Protein AF-A0A8J7KEA8-F1 (afdb_monomer_lite)

Foldseek 3Di:
DCVVVVVVVVVVVVVPPDPPPDQPEAEPDPPDDDDPPDSYHYDDPPDDDDFAEAADQWFLDPPPDDDDLVPQFFRKYFHDDWHDPPDDPVTTDDTAMWTRDDRGTDGPDDQLPDQWDDDDPPATEGNQCDDDAPEEDEHEDDHPQCNDRDNYYNYYGYD

InterPro domains:
  IPR059888 Phage tail-like, trimerisation region [PF26696] (31-112)

pLDDT: mean 78.02, std 15.8, range [48.94, 98.06]

Organism: NCBI:txid2779678

Sequence (159 aa):
MKKPLFLMSLLASFMFSNSLNAQVGISKQTTFTPAESSILDVESADKGVLIPRVKLTATNNFAPLTGNIETSNSLLVYNTEISPTEVLVANKVTPGFYYWETDKWVRVMNPNDQDLRLVGTNNHITKDAGVGGTGSSNIAIGKSNLNAITTGSDNIAIG

Structure (mmCIF, N/CA/C/O backbone):
data_AF-A0A8J7KEA8-F1
#
_entry.id   AF-A0A8J7KEA8-F1
#
loop_
_atom_site.group_PDB
_atom_site.id
_atom_site.type_symbol
_atom_site.label_atom_id
_atom_site.label_alt_id
_atom_site.label_comp_id
_atom_site.label_asym_id
_atom_site.label_entity_id
_atom_site.label_seq_id
_atom_site.pdbx_PDB_ins_code
_atom_site.Cartn_x
_atom_site.Cartn_y
_atom_site.Cartn_z
_atom_site.occupancy
_atom_site.B_iso_or_equiv
_atom_site.auth_seq_id
_atom_site.auth_comp_id
_atom_site.auth_asym_id
_atom_site.auth_atom_id
_atom_site.pdbx_PDB_model_num
ATOM 1 N N . MET A 1 1 ? -30.636 -11.292 64.364 1.00 56.72 1 MET A N 1
ATOM 2 C CA . MET A 1 1 ? -29.620 -12.130 63.680 1.00 56.72 1 MET A CA 1
ATOM 3 C C . MET A 1 1 ? -29.610 -11.994 62.141 1.00 56.72 1 MET A C 1
ATOM 5 O O . MET A 1 1 ? -28.987 -12.813 61.488 1.00 56.72 1 MET A O 1
ATOM 9 N N . LYS A 1 2 ? -30.227 -10.962 61.524 1.00 56.53 2 LYS A N 1
ATOM 10 C CA . LYS A 1 2 ? -30.346 -10.852 60.045 1.00 56.53 2 LYS A CA 1
ATOM 11 C C . LYS A 1 2 ? -29.239 -10.032 59.348 1.00 56.53 2 LYS A C 1
ATOM 13 O O . LYS A 1 2 ? -29.080 -10.127 58.138 1.00 56.53 2 LYS A O 1
ATOM 18 N N . LYS A 1 3 ? -28.452 -9.260 60.111 1.00 56.59 3 LYS A N 1
ATOM 19 C CA . LYS A 1 3 ? -27.336 -8.435 59.608 1.00 56.59 3 LYS A CA 1
ATOM 20 C C . LYS A 1 3 ? -26.226 -9.219 58.869 1.00 56.59 3 LYS A C 1
ATOM 22 O O . LYS A 1 3 ? -25.806 -8.724 57.829 1.00 56.59 3 LYS A O 1
ATOM 27 N N . PRO A 1 4 ? -25.778 -10.416 59.315 1.00 69.81 4 PRO A N 1
ATOM 28 C CA . PRO A 1 4 ? -24.740 -11.149 58.582 1.00 69.81 4 PRO A CA 1
ATOM 29 C C . PRO A 1 4 ? -25.253 -11.710 57.249 1.00 69.81 4 PRO A C 1
ATOM 31 O O . PRO A 1 4 ? -24.507 -11.750 56.280 1.00 69.81 4 PRO A O 1
ATOM 34 N N . LEU A 1 5 ? -26.542 -12.061 57.165 1.00 74.38 5 LEU A N 1
ATOM 35 C CA . LEU A 1 5 ? -27.148 -12.603 55.946 1.00 74.38 5 LEU A CA 1
ATOM 36 C C . LEU A 1 5 ? -27.258 -11.544 54.836 1.00 74.38 5 LEU A C 1
ATOM 38 O O . LEU A 1 5 ? -27.007 -11.834 53.671 1.00 74.38 5 LEU A O 1
ATOM 42 N N . PHE A 1 6 ? -27.568 -10.298 55.208 1.00 79.19 6 PHE A N 1
ATOM 43 C CA . PHE A 1 6 ? -27.598 -9.171 54.271 1.00 79.19 6 PHE A CA 1
ATOM 44 C C . PHE A 1 6 ? -26.201 -8.843 53.722 1.00 79.19 6 PHE A C 1
ATOM 46 O O . PHE A 1 6 ? -26.039 -8.628 52.524 1.00 79.19 6 PHE A O 1
ATOM 53 N N . LEU A 1 7 ? -25.178 -8.875 54.582 1.00 77.12 7 LEU A N 1
ATOM 54 C CA . LEU A 1 7 ? -23.791 -8.605 54.193 1.00 77.12 7 LEU A CA 1
ATOM 55 C C . LEU A 1 7 ? -23.236 -9.688 53.251 1.00 77.12 7 LEU A C 1
ATOM 57 O O . LEU A 1 7 ? -22.522 -9.387 52.300 1.00 77.12 7 LEU A O 1
ATOM 61 N N . MET A 1 8 ? -23.626 -10.942 53.483 1.00 78.00 8 MET A N 1
ATOM 62 C CA . MET A 1 8 ? -23.237 -12.088 52.663 1.00 78.00 8 MET A CA 1
ATOM 63 C C . MET A 1 8 ? -23.937 -12.081 51.291 1.00 78.00 8 MET A C 1
ATOM 65 O O . MET A 1 8 ? -23.306 -12.377 50.280 1.00 78.00 8 MET A O 1
ATOM 69 N N . SER A 1 9 ? -25.203 -11.646 51.230 1.00 78.44 9 SER A N 1
ATOM 70 C CA . SER A 1 9 ? -25.929 -11.409 49.971 1.00 78.44 9 SER A CA 1
ATOM 71 C C . SER A 1 9 ? -25.327 -10.266 49.146 1.00 78.44 9 SER A C 1
ATOM 73 O O . SER A 1 9 ? -25.299 -10.347 47.919 1.00 78.44 9 SER A O 1
ATOM 75 N N . LEU A 1 10 ? -24.847 -9.205 49.802 1.00 76.56 10 LEU A N 1
ATOM 76 C CA . LEU A 1 10 ? -24.208 -8.071 49.134 1.00 76.56 10 LEU A CA 1
ATOM 77 C C . LEU A 1 10 ? -22.845 -8.465 48.542 1.00 76.56 10 LEU A C 1
ATOM 79 O O . LEU A 1 10 ? -22.528 -8.094 47.415 1.00 76.56 10 LEU A O 1
ATOM 83 N N . LEU A 1 11 ? -22.074 -9.274 49.275 1.00 72.00 11 LEU A N 1
ATOM 84 C CA . LEU A 1 11 ? -20.776 -9.781 48.829 1.00 72.00 11 LEU A CA 1
ATOM 85 C C . LEU A 1 11 ? -20.910 -10.786 47.673 1.00 72.00 11 LEU A C 1
ATOM 87 O O . LEU A 1 11 ? -20.109 -10.756 46.743 1.00 72.00 11 LEU A O 1
ATOM 91 N N . ALA A 1 12 ? -21.957 -11.620 47.685 1.00 71.94 12 ALA A N 1
ATOM 92 C CA . ALA A 1 12 ? -22.272 -12.529 46.582 1.00 71.94 12 ALA A CA 1
ATOM 93 C C . ALA A 1 12 ? -22.624 -11.774 45.287 1.00 71.94 12 ALA A C 1
ATOM 95 O O . ALA A 1 12 ? -22.176 -12.172 44.219 1.00 71.94 12 ALA A O 1
ATOM 96 N N . SER A 1 13 ? -23.351 -10.653 45.376 1.00 67.69 13 SER A N 1
ATOM 97 C CA . SER A 1 13 ? -23.686 -9.804 44.219 1.00 67.69 13 SER A CA 1
ATOM 98 C C . SER A 1 13 ? -22.442 -9.195 43.547 1.00 67.69 13 SER A C 1
ATOM 100 O O . SER A 1 13 ? -22.374 -9.102 42.325 1.00 67.69 13 SER A O 1
ATOM 102 N N . PHE A 1 14 ? -21.409 -8.859 44.329 1.00 62.84 14 PHE A N 1
ATOM 103 C CA . PHE A 1 14 ? -20.154 -8.292 43.814 1.00 62.84 14 PHE A CA 1
ATOM 104 C C . PHE A 1 14 ? -19.290 -9.319 43.055 1.00 62.84 14 PHE A C 1
ATOM 106 O O . PHE A 1 14 ? -18.500 -8.949 42.188 1.00 62.84 14 PHE A O 1
ATOM 113 N N . MET A 1 15 ? -19.472 -10.615 43.333 1.00 65.38 15 MET A N 1
ATOM 114 C CA . MET A 1 15 ? -18.770 -11.713 42.651 1.00 65.38 15 MET A CA 1
ATOM 115 C C . MET A 1 15 ? -19.381 -12.067 41.283 1.00 65.38 15 MET A C 1
ATOM 117 O O . MET A 1 15 ? -18.760 -12.794 40.515 1.00 65.38 15 MET A O 1
ATOM 121 N N . PHE A 1 16 ? -20.555 -11.516 40.947 1.00 57.91 16 PHE A N 1
ATOM 122 C CA . PHE A 1 16 ? -21.173 -11.610 39.614 1.00 57.91 16 PHE A CA 1
ATOM 123 C C . PHE A 1 16 ? -20.837 -10.413 38.711 1.00 57.91 16 PHE A C 1
ATOM 125 O O . PHE A 1 16 ? -21.521 -10.169 37.715 1.00 57.91 16 PHE A O 1
ATOM 132 N N . SER A 1 17 ? -19.783 -9.659 39.035 1.00 57.41 17 SER A N 1
ATOM 133 C CA . SER A 1 17 ? -19.250 -8.602 38.170 1.00 57.41 17 SER A CA 1
ATOM 134 C C . SER A 1 17 ? -18.655 -9.230 36.907 1.00 57.41 17 SER A C 1
ATOM 136 O O . SER A 1 17 ? -17.477 -9.571 36.855 1.00 57.41 17 SER A O 1
ATOM 138 N N . ASN A 1 18 ? -19.514 -9.441 35.911 1.00 56.81 18 ASN A N 1
ATOM 139 C CA . ASN A 1 18 ? -19.183 -9.981 34.601 1.00 56.81 18 ASN A CA 1
ATOM 140 C C . ASN A 1 18 ? -17.951 -9.281 34.014 1.00 56.81 18 ASN A C 1
ATOM 142 O O . ASN A 1 18 ? -17.915 -8.054 33.905 1.00 56.81 18 ASN A O 1
ATOM 146 N N . SER A 1 19 ? -16.965 -10.066 33.583 1.00 57.75 19 SER A N 1
ATOM 147 C CA . SER A 1 19 ? -15.908 -9.602 32.689 1.00 57.75 19 SER A CA 1
ATOM 148 C C . SER A 1 19 ? -16.541 -9.265 31.338 1.00 57.75 19 SER A C 1
ATOM 150 O O . SER A 1 19 ? -16.677 -10.121 30.468 1.00 57.75 19 SER A O 1
ATOM 152 N N . LEU A 1 20 ? -16.993 -8.023 31.172 1.00 57.62 20 LEU A N 1
ATOM 153 C CA . LEU A 1 20 ? -17.415 -7.513 29.874 1.00 57.62 20 LEU A CA 1
ATOM 154 C C . LEU A 1 20 ? -16.154 -7.270 29.042 1.00 57.62 20 LEU A C 1
ATOM 156 O O . LEU A 1 20 ? -15.504 -6.234 29.166 1.00 57.62 20 LEU A O 1
ATOM 160 N N . ASN A 1 21 ? -15.790 -8.242 28.207 1.00 56.31 21 ASN A N 1
ATOM 161 C CA . ASN A 1 21 ? -14.822 -8.017 27.142 1.00 56.31 21 ASN A CA 1
ATOM 162 C C . ASN A 1 21 ? -15.474 -7.077 26.119 1.00 56.31 21 ASN A C 1
ATOM 164 O O . ASN A 1 21 ? -16.345 -7.486 25.353 1.00 56.31 21 ASN A O 1
ATOM 168 N N . ALA A 1 22 ? -15.095 -5.800 26.137 1.00 56.72 22 ALA A N 1
ATOM 169 C CA . ALA A 1 22 ? -15.491 -4.858 25.101 1.00 56.72 22 ALA A CA 1
ATOM 170 C C . ALA A 1 22 ? -14.621 -5.103 23.862 1.00 56.72 22 ALA A C 1
ATOM 172 O O . ALA A 1 22 ? -13.537 -4.541 23.729 1.00 56.72 22 ALA A O 1
ATOM 173 N N . GLN A 1 23 ? -15.086 -5.965 22.960 1.00 58.81 23 GLN A N 1
ATOM 174 C CA . GLN A 1 23 ? -14.598 -5.959 21.584 1.00 58.81 23 GLN A CA 1
ATOM 175 C C . GLN A 1 23 ? -14.972 -4.617 20.943 1.00 58.81 23 GLN A C 1
ATOM 177 O O . GLN A 1 23 ? -16.126 -4.186 21.022 1.00 58.81 23 GLN A O 1
ATOM 182 N N . VAL A 1 24 ? -13.995 -3.923 20.351 1.00 63.28 24 VAL A N 1
ATOM 183 C CA . VAL A 1 24 ? -14.224 -2.625 19.701 1.00 63.28 24 VAL A CA 1
ATOM 184 C C . VAL A 1 24 ? -14.746 -2.885 18.293 1.00 63.28 24 VAL A C 1
ATOM 186 O O . VAL A 1 24 ? -14.029 -2.803 17.299 1.00 63.28 24 VAL A O 1
ATOM 189 N N . GLY A 1 25 ? -16.025 -3.236 18.224 1.00 58.84 25 GLY A N 1
ATOM 190 C CA . GLY A 1 25 ? -16.780 -3.183 16.987 1.00 58.84 25 GLY A CA 1
ATOM 191 C C . GLY A 1 25 ? -17.213 -1.749 16.698 1.00 58.84 25 GLY A C 1
ATOM 192 O O . GLY A 1 25 ? -17.837 -1.117 17.551 1.00 58.84 25 GLY A O 1
ATOM 193 N N . ILE A 1 26 ? -16.908 -1.225 15.512 1.00 76.25 26 ILE A N 1
ATOM 194 C CA . ILE A 1 26 ? -17.384 0.097 15.083 1.00 76.25 26 ILE A CA 1
ATOM 195 C C . ILE A 1 26 ? -18.436 -0.113 13.996 1.00 76.25 26 ILE A C 1
ATOM 197 O O . ILE A 1 26 ? -18.115 -0.306 12.827 1.00 76.25 26 ILE A O 1
ATOM 201 N N . SER A 1 27 ? -19.708 -0.060 14.388 1.00 74.88 27 SER A N 1
ATOM 202 C CA . SER A 1 27 ? -20.843 -0.158 13.468 1.00 74.88 27 SER A CA 1
ATOM 203 C C . SER A 1 27 ? -21.970 0.779 13.892 1.00 74.88 27 SER A C 1
ATOM 205 O O . SER A 1 27 ? -22.116 1.131 15.064 1.00 74.88 27 SER A O 1
ATOM 207 N N . LYS A 1 28 ? -22.780 1.199 12.916 1.00 65.44 28 LYS A N 1
ATOM 208 C CA . LYS A 1 28 ? -24.025 1.950 13.147 1.00 65.44 28 LYS A CA 1
ATOM 209 C C . LYS A 1 28 ? -25.214 1.016 13.423 1.00 65.44 28 LYS A C 1
ATOM 211 O O . LYS A 1 28 ? -26.279 1.488 13.814 1.00 65.44 28 LYS A O 1
ATOM 216 N N . GLN A 1 29 ? -25.059 -0.286 13.186 1.00 69.75 29 GLN A N 1
ATOM 217 C CA . GLN A 1 29 ? -26.117 -1.269 13.388 1.00 69.75 29 GLN A CA 1
ATOM 218 C C . GLN A 1 29 ? -26.190 -1.707 14.851 1.00 69.75 29 GLN A C 1
ATOM 220 O O . GLN A 1 29 ? -25.176 -1.869 15.523 1.00 69.75 29 GLN A O 1
ATOM 225 N N . THR A 1 30 ? -27.406 -1.939 15.339 1.00 69.44 30 THR A N 1
ATOM 226 C CA . THR A 1 30 ? -27.651 -2.452 16.695 1.00 69.44 30 THR A CA 1
ATOM 227 C C . THR A 1 30 ? -27.443 -3.965 16.807 1.00 69.44 30 THR A C 1
ATOM 229 O O . THR A 1 30 ? -27.380 -4.485 17.916 1.00 69.44 30 THR A O 1
ATOM 232 N N . THR A 1 31 ? -27.316 -4.670 15.678 1.00 75.00 31 THR A N 1
ATOM 233 C CA . THR A 1 31 ? -27.081 -6.120 15.579 1.00 75.00 31 THR A CA 1
ATOM 234 C C . THR A 1 31 ? -25.750 -6.414 14.889 1.00 75.00 31 THR A C 1
ATOM 236 O O . THR A 1 31 ? -25.705 -7.133 13.896 1.00 75.00 31 THR A O 1
ATOM 239 N N . PHE A 1 32 ? -24.666 -5.824 15.393 1.00 79.50 32 PHE A N 1
ATOM 240 C CA . PHE A 1 32 ? -23.311 -6.097 14.918 1.00 79.50 32 PHE A CA 1
ATOM 241 C C . PHE A 1 32 ? -22.593 -7.041 15.886 1.00 79.50 32 PHE A C 1
ATOM 243 O O . PHE A 1 32 ? -22.511 -6.767 17.083 1.00 79.50 32 PHE A O 1
ATOM 250 N N . THR A 1 33 ? -22.086 -8.163 15.380 1.00 85.81 33 THR A N 1
ATOM 251 C CA . THR A 1 33 ? -21.243 -9.100 16.134 1.00 85.81 33 THR A CA 1
ATOM 252 C C . THR A 1 33 ? -19.885 -9.174 15.441 1.00 85.81 33 THR A C 1
ATOM 254 O O . THR A 1 33 ? -19.804 -9.803 14.388 1.00 85.81 33 THR A O 1
ATOM 257 N N . PRO A 1 34 ? -18.848 -8.516 15.993 1.00 84.56 34 PRO A N 1
ATOM 258 C CA . PRO A 1 34 ? -17.486 -8.609 15.482 1.00 84.56 34 PRO A CA 1
ATOM 259 C C . PRO A 1 34 ? -16.996 -10.052 15.354 1.00 84.56 34 PRO A C 1
ATOM 261 O O . PRO A 1 34 ? -17.364 -10.911 16.160 1.00 84.56 34 PRO A O 1
ATOM 264 N N . ALA A 1 35 ? -16.123 -10.313 14.383 1.00 85.69 35 ALA A N 1
ATOM 265 C CA . ALA A 1 35 ? -15.447 -11.601 14.274 1.00 85.69 35 ALA A CA 1
ATOM 266 C C . ALA A 1 35 ? -14.549 -11.872 15.500 1.00 85.69 35 ALA A C 1
ATOM 268 O O . ALA A 1 35 ? -13.747 -11.019 15.883 1.00 85.69 35 ALA A O 1
ATOM 269 N N . GLU A 1 36 ? -14.606 -13.086 16.064 1.00 86.38 36 GLU A N 1
ATOM 270 C CA . GLU A 1 36 ? -13.904 -13.452 17.315 1.00 86.38 36 GLU A CA 1
ATOM 271 C C . GLU A 1 36 ? -12.379 -13.266 17.261 1.00 86.38 36 GLU A C 1
ATOM 273 O O . GLU A 1 36 ? -11.735 -13.024 18.278 1.00 86.38 36 GLU A O 1
ATOM 278 N N . SER A 1 37 ? -11.785 -13.382 16.071 1.00 86.19 37 SER A N 1
ATOM 279 C CA . SER A 1 37 ? -10.339 -13.218 15.859 1.00 86.19 37 SER A CA 1
ATOM 280 C C . SER A 1 37 ? -9.929 -11.784 15.498 1.00 86.19 37 SER A C 1
ATOM 282 O O . SER A 1 37 ? -8.778 -11.556 15.127 1.00 86.19 37 SER A O 1
ATOM 284 N N . SER A 1 38 ? -10.849 -10.816 15.564 1.00 82.56 38 SER A N 1
ATOM 285 C CA . SER A 1 38 ? -10.590 -9.420 15.209 1.00 82.56 38 SER A CA 1
ATOM 286 C C . SER A 1 38 ? -10.613 -8.518 16.441 1.00 82.56 38 SER A C 1
ATOM 288 O O . SER A 1 38 ? -11.530 -8.562 17.256 1.00 82.56 38 SER A O 1
ATOM 290 N N . ILE A 1 39 ? -9.590 -7.673 16.579 1.00 84.56 39 ILE A N 1
ATOM 291 C CA . ILE A 1 39 ? -9.593 -6.617 17.601 1.00 84.56 39 ILE A CA 1
ATOM 292 C C . ILE A 1 39 ? -10.327 -5.354 17.128 1.00 84.56 39 ILE A C 1
ATOM 294 O O . ILE A 1 39 ? -10.798 -4.569 17.948 1.00 84.56 39 ILE A O 1
ATOM 298 N N . LEU A 1 40 ? -10.428 -5.172 15.807 1.00 86.31 40 LEU A N 1
ATOM 299 C CA . LEU A 1 40 ? -11.161 -4.101 15.144 1.00 86.31 40 LEU A CA 1
ATOM 300 C C . LEU A 1 40 ? -11.966 -4.706 13.990 1.00 86.31 40 LEU A C 1
ATOM 302 O O . LEU A 1 40 ? -11.380 -5.196 13.025 1.00 86.31 40 LEU A O 1
ATOM 306 N N . ASP A 1 41 ? -13.288 -4.619 14.093 1.00 88.69 41 ASP A N 1
ATOM 307 C CA . ASP A 1 41 ? -14.236 -4.981 13.039 1.00 88.69 41 ASP A CA 1
ATOM 308 C C . ASP A 1 41 ? -15.104 -3.754 12.735 1.00 88.69 41 ASP A C 1
ATOM 310 O O . ASP A 1 41 ? -15.676 -3.141 13.647 1.00 88.69 41 ASP A O 1
ATOM 314 N N . VAL A 1 42 ? -15.134 -3.338 11.469 1.00 88.94 42 VAL A N 1
ATOM 315 C CA . VAL A 1 42 ? -15.788 -2.100 11.032 1.00 88.94 42 VAL A CA 1
ATOM 316 C C . VAL A 1 42 ? -16.774 -2.422 9.927 1.00 88.94 42 VAL A C 1
ATOM 318 O O . VAL A 1 42 ? -16.382 -2.835 8.838 1.00 88.94 42 VAL A O 1
ATOM 321 N N . GLU A 1 43 ? -18.048 -2.143 10.182 1.00 87.94 43 GLU A N 1
ATOM 322 C CA . GLU A 1 43 ? -19.117 -2.348 9.211 1.00 87.94 43 GLU A CA 1
ATOM 323 C C . GLU A 1 43 ? -19.783 -1.015 8.854 1.00 87.94 43 GLU A C 1
ATOM 325 O O . GLU A 1 43 ? -20.273 -0.270 9.710 1.00 87.94 43 GLU A O 1
ATOM 330 N N . SER A 1 44 ? -19.825 -0.707 7.558 1.00 87.62 44 SER A N 1
ATOM 331 C CA . SER A 1 44 ? -20.544 0.446 7.025 1.00 87.62 44 SER A CA 1
ATOM 332 C C . SER A 1 44 ? -20.998 0.185 5.592 1.00 87.62 44 SER A C 1
ATOM 334 O O . SER A 1 44 ? -20.265 -0.403 4.803 1.00 87.62 44 SER A O 1
ATOM 336 N N . ALA A 1 45 ? -22.197 0.656 5.243 1.00 89.50 45 ALA A N 1
ATOM 337 C CA . ALA A 1 45 ? -22.722 0.564 3.881 1.00 89.50 45 ALA A CA 1
ATOM 338 C C . ALA A 1 45 ? -22.192 1.677 2.955 1.00 89.50 45 ALA A C 1
ATOM 340 O O . ALA A 1 45 ? -22.258 1.543 1.736 1.00 89.50 45 ALA A O 1
ATOM 341 N N . ASP A 1 46 ? -21.712 2.793 3.519 1.00 90.81 46 ASP A N 1
ATOM 342 C CA . ASP A 1 46 ? -21.424 4.021 2.766 1.00 90.81 46 ASP A CA 1
ATOM 343 C C . ASP A 1 46 ? -20.200 4.813 3.269 1.00 90.81 46 ASP A C 1
ATOM 345 O O . ASP A 1 46 ? -19.951 5.929 2.799 1.00 90.81 46 ASP A O 1
ATOM 349 N N . LYS A 1 47 ? -19.436 4.279 4.232 1.00 89.25 47 LYS A N 1
ATOM 350 C CA . LYS A 1 47 ? -18.195 4.878 4.751 1.00 89.25 47 LYS A CA 1
ATOM 351 C C . LYS A 1 47 ? -17.034 3.896 4.653 1.00 89.25 47 LYS A C 1
ATOM 353 O O . LYS A 1 47 ? -17.215 2.688 4.739 1.00 89.25 47 LYS A O 1
ATOM 358 N N . GLY A 1 48 ? -15.831 4.443 4.506 1.00 88.81 48 GLY A N 1
ATOM 359 C CA . GLY A 1 48 ? -14.580 3.695 4.605 1.00 88.81 48 GLY A CA 1
ATOM 360 C C . GLY A 1 48 ? -13.807 4.038 5.878 1.00 88.81 48 GLY A C 1
ATOM 361 O O . GLY A 1 48 ? -14.192 4.931 6.636 1.00 88.81 48 GLY A O 1
ATOM 362 N N . VAL A 1 49 ? -12.677 3.359 6.075 1.00 92.25 49 VAL A N 1
ATOM 363 C CA . VAL A 1 49 ?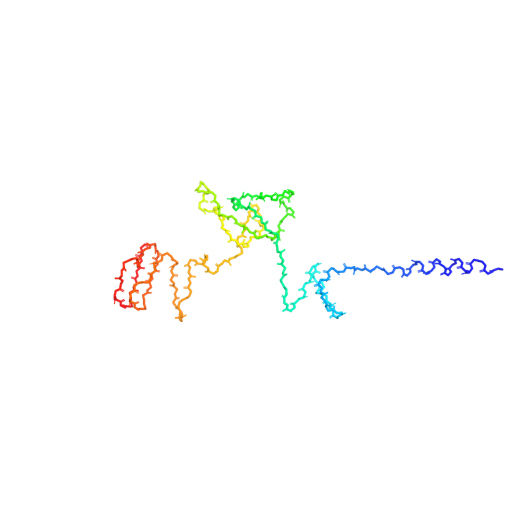 -11.730 3.648 7.158 1.00 92.25 49 VAL A CA 1
ATOM 364 C C . VAL A 1 49 ? -10.615 4.542 6.628 1.00 92.25 49 VAL A C 1
ATOM 366 O O . VAL A 1 49 ? -9.934 4.200 5.660 1.00 92.25 49 VAL A O 1
ATOM 369 N N . LEU A 1 50 ? -10.410 5.693 7.271 1.00 92.62 50 LEU A N 1
ATOM 370 C CA . LEU A 1 50 ? -9.282 6.560 6.952 1.00 92.62 50 LEU A CA 1
ATOM 371 C C . LEU A 1 50 ? -8.032 6.075 7.695 1.00 92.62 50 LEU A C 1
ATOM 373 O O . LEU A 1 50 ? -7.854 6.345 8.880 1.00 92.62 50 LEU A O 1
ATOM 377 N N . ILE A 1 51 ? -7.165 5.368 6.977 1.00 95.88 51 ILE A N 1
ATOM 378 C CA . ILE A 1 51 ? -5.846 4.947 7.461 1.00 95.88 51 ILE A CA 1
ATOM 379 C C . ILE A 1 51 ? -4.925 6.176 7.620 1.00 95.88 51 ILE A C 1
ATOM 381 O O . ILE A 1 51 ? -5.028 7.111 6.814 1.00 95.88 51 ILE A O 1
ATOM 385 N N . PRO A 1 52 ? -4.020 6.211 8.623 1.00 97.12 52 PRO A N 1
ATOM 386 C CA . PRO A 1 52 ? -3.093 7.323 8.821 1.00 97.12 52 PRO A CA 1
ATOM 387 C C . PRO A 1 52 ? -2.337 7.705 7.545 1.00 97.12 52 PRO A C 1
ATOM 389 O O . PRO A 1 52 ? -1.722 6.865 6.887 1.00 97.12 52 PRO A O 1
ATOM 392 N N . ARG A 1 53 ? -2.376 8.998 7.210 1.00 97.88 53 ARG A N 1
ATOM 393 C CA . ARG A 1 53 ? -1.661 9.571 6.065 1.00 97.88 53 ARG A CA 1
ATOM 394 C C . ARG A 1 53 ? -0.325 10.123 6.530 1.00 97.88 53 ARG A C 1
ATOM 396 O O . ARG A 1 53 ? -0.299 11.017 7.373 1.00 97.88 53 ARG A O 1
ATOM 403 N N . VAL A 1 54 ? 0.763 9.599 5.985 1.00 98.00 54 VAL A N 1
ATOM 404 C CA . VAL A 1 54 ? 2.127 9.919 6.415 1.00 98.00 54 VAL A CA 1
ATOM 405 C C . VAL A 1 54 ? 3.003 10.300 5.226 1.00 98.00 54 VAL A C 1
ATOM 407 O O . VAL A 1 54 ? 2.684 10.011 4.074 1.00 98.00 54 VAL A O 1
ATOM 410 N N . LYS A 1 55 ? 4.121 10.961 5.519 1.00 97.94 55 LYS A N 1
ATOM 411 C CA . LYS A 1 55 ? 5.098 11.413 4.529 1.00 97.94 55 LYS A CA 1
ATOM 412 C C . LYS A 1 55 ? 6.329 10.516 4.574 1.00 97.94 55 LYS A C 1
ATOM 414 O O . LYS A 1 55 ? 7.267 10.811 5.311 1.00 97.94 55 LYS A O 1
ATOM 419 N N . LEU A 1 56 ? 6.307 9.406 3.840 1.00 98.06 56 LEU A N 1
ATOM 420 C CA . LEU A 1 56 ? 7.478 8.538 3.732 1.00 98.06 56 LEU A CA 1
ATOM 421 C C . LEU A 1 56 ? 8.505 9.174 2.792 1.00 98.06 56 LEU A C 1
ATOM 423 O O . LEU A 1 56 ? 8.148 9.801 1.797 1.00 98.06 56 LEU A O 1
ATOM 427 N N . THR A 1 57 ? 9.788 8.990 3.096 1.00 97.62 57 THR A N 1
ATOM 428 C CA . THR A 1 57 ? 10.889 9.472 2.245 1.00 97.62 57 THR A CA 1
ATOM 429 C C . THR A 1 57 ? 11.608 8.341 1.523 1.00 97.62 57 THR A C 1
ATOM 431 O O . THR A 1 57 ? 12.080 8.544 0.405 1.00 97.62 57 THR A O 1
ATOM 434 N N . ALA A 1 58 ? 11.660 7.151 2.120 1.00 97.38 58 ALA A N 1
ATOM 435 C CA . ALA A 1 58 ? 12.236 5.939 1.550 1.00 97.38 58 ALA A CA 1
ATOM 436 C C . ALA A 1 58 ? 11.598 4.702 2.199 1.00 97.38 58 ALA A C 1
ATOM 438 O O . ALA A 1 58 ? 11.085 4.786 3.316 1.00 97.38 58 ALA A O 1
ATOM 439 N N . THR A 1 59 ? 11.634 3.553 1.525 1.00 96.75 59 THR A N 1
ATOM 440 C CA . THR A 1 59 ? 11.067 2.311 2.071 1.00 96.75 59 THR A CA 1
ATOM 441 C C . THR A 1 59 ? 11.897 1.748 3.218 1.00 96.75 59 THR A C 1
ATOM 443 O O . THR A 1 59 ? 11.342 1.187 4.148 1.00 96.75 59 THR A O 1
ATOM 446 N N . ASN A 1 60 ? 13.211 1.943 3.218 1.00 96.44 60 ASN A N 1
ATOM 447 C CA . ASN A 1 60 ? 14.123 1.465 4.260 1.00 96.44 60 ASN A CA 1
ATOM 448 C C . ASN A 1 60 ? 14.272 2.445 5.442 1.00 96.44 60 ASN A C 1
ATOM 450 O O . ASN A 1 60 ? 15.290 2.436 6.131 1.00 96.44 60 ASN A O 1
ATOM 454 N N . ASN A 1 61 ? 13.304 3.343 5.639 1.00 96.25 61 ASN A N 1
ATOM 455 C CA . ASN A 1 61 ? 13.314 4.333 6.709 1.00 96.25 61 ASN A CA 1
ATOM 456 C C . ASN A 1 61 ? 11.986 4.293 7.469 1.00 96.25 61 ASN A C 1
ATOM 458 O O . ASN A 1 61 ? 10.940 4.585 6.896 1.00 96.25 61 ASN A O 1
ATOM 462 N N . PHE A 1 62 ? 12.027 3.974 8.763 1.00 97.00 62 PHE A N 1
ATOM 463 C CA . PHE A 1 62 ? 10.821 3.856 9.590 1.00 97.00 62 PHE A CA 1
ATOM 464 C C . PHE A 1 62 ? 10.082 5.191 9.790 1.00 97.00 62 PHE A C 1
ATOM 466 O O . PHE A 1 62 ? 8.864 5.217 9.976 1.00 97.00 62 PHE A O 1
ATOM 473 N N . ALA A 1 63 ? 10.800 6.316 9.706 1.00 96.12 63 ALA A N 1
ATOM 474 C CA . ALA A 1 63 ? 10.213 7.644 9.840 1.00 96.12 63 ALA A CA 1
ATOM 475 C C . ALA A 1 63 ? 9.077 7.879 8.812 1.00 96.12 63 ALA A C 1
ATOM 477 O O . ALA A 1 63 ? 9.141 7.383 7.685 1.00 96.12 63 ALA A O 1
ATOM 478 N N . PRO A 1 64 ? 8.037 8.659 9.166 1.00 95.81 64 PRO A N 1
ATOM 479 C CA . PRO A 1 64 ? 7.941 9.552 10.326 1.00 95.81 64 PRO A CA 1
ATOM 480 C C . PRO A 1 64 ? 7.435 8.878 11.606 1.00 95.81 64 PRO A C 1
ATOM 482 O O . PRO A 1 64 ? 7.227 9.562 12.607 1.00 95.81 64 PRO A O 1
ATOM 485 N N . LEU A 1 65 ? 7.205 7.564 11.583 1.00 95.06 65 LEU A N 1
ATOM 486 C CA . LEU A 1 65 ? 6.815 6.838 12.780 1.00 95.06 65 LEU A CA 1
ATOM 487 C C . LEU A 1 65 ? 8.012 6.718 13.730 1.00 95.06 65 LEU A C 1
ATOM 489 O O . LEU A 1 65 ? 9.172 6.705 13.317 1.00 95.06 65 LEU A O 1
ATOM 493 N N . THR A 1 66 ? 7.712 6.651 15.022 1.00 94.62 66 THR A N 1
ATOM 494 C CA . THR A 1 66 ? 8.690 6.482 16.097 1.00 94.62 66 THR A CA 1
ATOM 495 C C . THR A 1 66 ? 8.258 5.323 16.989 1.00 94.62 66 THR A C 1
ATOM 497 O O . THR A 1 66 ? 7.072 5.004 17.068 1.00 94.62 66 THR A O 1
ATOM 500 N N . GLY A 1 67 ? 9.213 4.663 17.645 1.00 90.38 67 GLY A N 1
ATOM 501 C CA . GLY A 1 67 ? 8.943 3.518 18.516 1.00 90.38 67 GLY A CA 1
ATOM 502 C C . GLY A 1 67 ? 9.909 2.360 18.287 1.00 90.38 67 GLY A C 1
ATOM 503 O O . GLY A 1 67 ? 10.947 2.522 17.648 1.00 90.38 67 GLY A O 1
ATOM 504 N N . ASN A 1 68 ? 9.568 1.195 18.840 1.00 90.62 68 ASN A N 1
ATOM 505 C CA . ASN A 1 68 ? 10.347 -0.025 18.661 1.00 90.62 68 ASN A CA 1
ATOM 506 C C . ASN A 1 68 ? 9.975 -0.695 17.330 1.00 90.62 68 ASN A C 1
ATOM 508 O O . ASN A 1 68 ? 8.867 -1.211 17.174 1.00 90.62 68 ASN A O 1
ATOM 512 N N . ILE A 1 69 ? 10.914 -0.683 16.387 1.00 90.12 69 ILE A N 1
ATOM 513 C CA . ILE A 1 69 ? 10.759 -1.247 15.043 1.00 90.12 69 ILE A CA 1
ATOM 514 C C . ILE A 1 69 ? 10.451 -2.755 15.085 1.00 90.12 69 ILE A C 1
ATOM 516 O O . ILE A 1 69 ? 9.597 -3.219 14.329 1.00 90.12 69 ILE A O 1
ATOM 520 N N . GLU A 1 70 ? 11.045 -3.492 16.027 1.00 87.62 70 GLU A N 1
ATOM 521 C CA . GLU A 1 70 ? 10.906 -4.952 16.159 1.00 87.62 70 GLU A CA 1
ATOM 522 C C . GLU A 1 70 ? 9.474 -5.388 16.489 1.00 87.62 70 GLU A C 1
ATOM 524 O O . GLU A 1 70 ? 9.023 -6.468 16.111 1.00 87.62 70 GLU A O 1
ATOM 529 N N . THR A 1 71 ? 8.728 -4.534 17.192 1.00 90.81 71 THR A N 1
ATOM 530 C CA . THR A 1 71 ? 7.339 -4.800 17.593 1.00 90.81 71 THR A CA 1
ATOM 531 C C . THR A 1 71 ? 6.321 -4.090 16.702 1.00 90.81 71 THR A C 1
ATOM 533 O O . THR A 1 71 ? 5.133 -4.102 17.009 1.00 90.81 71 THR A O 1
ATOM 536 N N . SER A 1 72 ? 6.774 -3.438 15.628 1.00 91.38 72 SER A N 1
ATOM 537 C CA . SER A 1 72 ? 5.956 -2.564 14.776 1.00 91.38 72 SER A CA 1
ATOM 538 C C . SER A 1 72 ? 5.588 -3.192 13.427 1.00 91.38 72 SER A C 1
ATOM 540 O O . SER A 1 72 ? 5.104 -2.502 12.530 1.00 91.38 72 SER A O 1
ATOM 542 N N . ASN A 1 73 ? 5.815 -4.495 13.244 1.00 94.69 73 ASN A N 1
ATOM 543 C CA . ASN A 1 73 ? 5.360 -5.201 12.045 1.00 94.69 73 ASN A CA 1
ATOM 544 C C . ASN A 1 73 ? 3.831 -5.117 11.910 1.00 94.69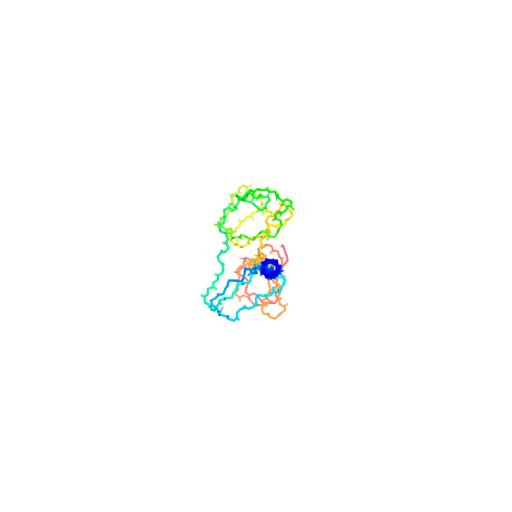 73 ASN A C 1
ATOM 546 O O . ASN A 1 73 ? 3.109 -5.096 12.904 1.00 94.69 73 ASN A O 1
ATOM 550 N N . SER A 1 74 ? 3.343 -5.093 10.667 1.00 94.44 74 SER A N 1
ATOM 551 C CA . SER A 1 74 ? 1.919 -4.978 10.314 1.00 94.44 74 SER A CA 1
ATOM 552 C C . SER A 1 74 ? 1.280 -3.593 10.520 1.00 94.44 74 SER A C 1
ATOM 554 O O . SER A 1 74 ? 0.060 -3.459 10.388 1.00 94.44 74 SER A O 1
ATOM 556 N N . LEU A 1 75 ? 2.057 -2.536 10.783 1.00 96.19 75 LEU A N 1
ATOM 557 C CA . LEU A 1 75 ? 1.528 -1.168 10.746 1.00 96.19 75 LEU A CA 1
ATOM 558 C C . LEU A 1 75 ? 1.157 -0.774 9.317 1.00 96.19 75 LEU A C 1
ATOM 560 O O . LEU A 1 75 ? 2.020 -0.799 8.449 1.00 96.19 75 LEU A O 1
ATOM 564 N N . LEU A 1 76 ? -0.093 -0.365 9.087 1.00 96.50 76 LEU A N 1
ATOM 565 C CA . LEU A 1 76 ? -0.601 0.076 7.785 1.00 96.50 76 LEU A CA 1
ATOM 566 C C . LEU A 1 76 ? -0.722 1.605 7.735 1.00 96.50 76 LEU A C 1
ATOM 568 O O . LEU A 1 76 ? -1.332 2.220 8.611 1.00 96.50 76 LEU A O 1
ATOM 572 N N . VAL A 1 77 ? -0.187 2.215 6.678 1.00 97.69 77 VAL A N 1
ATOM 573 C CA . VAL A 1 77 ? -0.236 3.663 6.434 1.00 97.69 77 VAL A CA 1
ATOM 574 C C . VAL A 1 77 ? -0.532 3.970 4.967 1.00 97.69 77 VAL A C 1
ATOM 576 O O . VAL A 1 77 ? -0.293 3.154 4.077 1.00 97.69 77 VAL A O 1
ATOM 579 N N . TYR A 1 78 ? -1.021 5.177 4.695 1.00 97.44 78 TYR A N 1
ATOM 580 C CA . TYR A 1 78 ? -1.080 5.737 3.348 1.00 97.44 78 TYR A CA 1
ATOM 581 C C . TYR A 1 78 ? 0.020 6.791 3.183 1.00 97.44 78 TYR A C 1
ATOM 583 O O . TYR A 1 78 ? -0.006 7.836 3.833 1.00 97.44 78 TYR A O 1
ATOM 591 N N . ASN A 1 79 ? 0.986 6.539 2.306 1.00 97.50 79 ASN A N 1
ATOM 592 C CA . ASN A 1 79 ? 2.015 7.507 1.951 1.00 97.50 79 ASN A CA 1
ATOM 593 C C . ASN A 1 79 ? 1.459 8.576 0.998 1.00 97.50 79 ASN A C 1
ATOM 595 O O . ASN A 1 79 ? 0.770 8.252 0.030 1.00 97.50 79 ASN A O 1
ATOM 599 N N . THR A 1 80 ? 1.798 9.843 1.236 1.00 97.19 80 THR A N 1
ATOM 600 C CA . THR A 1 80 ? 1.365 10.978 0.402 1.00 97.19 80 THR A CA 1
ATOM 601 C C . THR A 1 80 ? 2.464 11.581 -0.468 1.00 97.19 80 THR A C 1
ATOM 603 O O . THR A 1 80 ? 2.165 12.466 -1.261 1.00 97.19 80 THR A O 1
ATOM 606 N N . GLU A 1 81 ? 3.714 11.143 -0.325 1.00 97.25 81 GLU A N 1
ATOM 607 C CA . GLU A 1 81 ? 4.870 11.780 -0.967 1.00 97.25 81 GLU A CA 1
ATOM 608 C C . GLU A 1 81 ? 5.536 10.876 -2.013 1.00 97.25 81 GLU A C 1
ATOM 610 O O . GLU A 1 81 ? 5.387 9.651 -2.010 1.00 97.25 81 GLU A O 1
ATOM 615 N N . ILE A 1 82 ? 6.304 11.489 -2.912 1.00 95.38 82 ILE A N 1
ATOM 616 C CA . ILE A 1 82 ? 7.261 10.792 -3.778 1.00 95.38 82 ILE A CA 1
ATOM 617 C C . ILE A 1 82 ? 8.649 10.963 -3.159 1.00 95.38 82 ILE A C 1
ATOM 619 O O . ILE A 1 82 ? 8.989 12.057 -2.708 1.00 95.38 82 ILE A O 1
ATOM 623 N N . SER A 1 83 ? 9.457 9.900 -3.144 1.00 96.06 83 SER A N 1
ATOM 624 C CA . SER A 1 83 ? 10.835 9.980 -2.646 1.00 96.06 83 SER A CA 1
ATOM 625 C C . SER A 1 83 ? 11.650 11.084 -3.334 1.00 96.06 83 SER A C 1
ATOM 627 O O . SER A 1 83 ? 11.512 11.274 -4.547 1.00 96.06 83 SER A O 1
ATOM 629 N N . PRO A 1 84 ? 12.582 11.732 -2.610 1.00 94.69 84 PRO A N 1
ATOM 630 C CA . PRO A 1 84 ? 13.595 12.593 -3.214 1.00 94.69 84 PRO A CA 1
ATOM 631 C C . PRO A 1 84 ? 14.368 11.885 -4.335 1.00 94.69 84 PRO A C 1
ATOM 633 O O . PRO A 1 84 ? 14.549 10.665 -4.320 1.00 94.69 84 PRO A O 1
ATOM 636 N N . THR A 1 85 ? 14.875 12.657 -5.298 1.00 91.31 85 THR A N 1
ATOM 637 C CA . THR A 1 85 ? 15.581 12.135 -6.482 1.00 91.31 85 THR A CA 1
ATOM 638 C C . THR A 1 85 ? 16.833 11.327 -6.147 1.00 91.31 85 THR A C 1
ATOM 640 O O . THR A 1 85 ? 17.187 10.433 -6.911 1.00 91.31 85 THR A O 1
ATOM 643 N N . GLU A 1 86 ? 17.465 11.614 -5.008 1.00 94.38 86 GLU A N 1
ATOM 644 C CA . GLU A 1 86 ? 18.711 10.988 -4.548 1.00 94.38 86 GLU A CA 1
ATOM 645 C C . GLU A 1 86 ? 18.511 9.603 -3.913 1.00 94.38 86 GLU A C 1
ATOM 647 O O . GLU A 1 86 ? 19.469 8.851 -3.743 1.00 94.38 86 GLU A O 1
ATOM 652 N N . VAL A 1 87 ? 17.271 9.229 -3.580 1.00 94.00 87 VAL A N 1
ATOM 653 C CA . VAL A 1 87 ? 16.973 7.903 -3.028 1.00 94.00 87 VAL A CA 1
ATOM 654 C C . VAL A 1 87 ? 17.187 6.841 -4.107 1.00 94.00 87 VAL A C 1
ATOM 656 O O . VAL A 1 87 ? 16.658 6.946 -5.220 1.00 94.00 87 VAL A O 1
ATOM 659 N N . LEU A 1 88 ? 17.938 5.790 -3.762 1.00 90.50 88 LEU A N 1
ATOM 660 C CA . LEU A 1 88 ? 18.156 4.632 -4.630 1.00 90.50 88 LEU A CA 1
ATOM 661 C C . LEU A 1 88 ? 16.822 4.080 -5.134 1.00 90.50 88 LEU A C 1
ATOM 663 O O . LEU A 1 88 ? 15.870 3.962 -4.368 1.00 90.50 88 LEU A O 1
ATOM 667 N N . VAL A 1 89 ? 16.766 3.693 -6.411 1.00 84.81 89 VAL A N 1
ATOM 668 C CA . VAL A 1 89 ? 15.538 3.202 -7.068 1.00 84.81 89 VAL A CA 1
ATOM 669 C C . VAL A 1 89 ? 14.854 2.092 -6.262 1.00 84.81 89 VAL A C 1
ATOM 671 O O . VAL A 1 89 ? 13.635 2.118 -6.123 1.00 84.81 89 VAL A O 1
ATOM 674 N N . ALA A 1 90 ? 15.635 1.187 -5.666 1.00 87.56 90 ALA A N 1
ATOM 675 C CA . ALA A 1 90 ? 15.142 0.089 -4.833 1.00 87.56 90 ALA A CA 1
ATOM 676 C C . ALA A 1 90 ? 14.381 0.538 -3.570 1.00 87.56 90 ALA A C 1
ATOM 678 O O . ALA A 1 90 ? 13.556 -0.215 -3.062 1.00 87.56 90 ALA A O 1
ATOM 679 N N . ASN A 1 91 ? 14.634 1.757 -3.082 1.00 94.38 91 ASN A N 1
ATOM 680 C CA . ASN A 1 91 ? 14.055 2.278 -1.845 1.00 94.38 91 ASN A CA 1
ATOM 681 C C . ASN A 1 91 ? 13.042 3.409 -2.069 1.00 94.38 91 ASN A C 1
ATOM 683 O O . ASN A 1 91 ? 12.632 4.074 -1.115 1.00 94.38 91 ASN A O 1
ATOM 687 N N . LYS A 1 92 ? 12.657 3.678 -3.321 1.00 93.38 92 LYS A N 1
ATOM 688 C CA . LYS A 1 92 ? 11.728 4.766 -3.630 1.00 93.38 92 LYS A CA 1
ATOM 689 C C . LYS A 1 92 ? 10.320 4.461 -3.131 1.00 93.38 92 LYS A C 1
ATOM 691 O O . LYS A 1 92 ? 9.799 3.359 -3.284 1.00 93.38 92 LYS A O 1
ATOM 696 N N . VAL A 1 93 ? 9.674 5.493 -2.610 1.00 95.12 93 VAL A N 1
ATOM 697 C CA . VAL A 1 93 ? 8.249 5.520 -2.310 1.00 95.12 93 VAL A CA 1
ATOM 698 C C . VAL A 1 93 ? 7.511 6.407 -3.306 1.00 95.12 93 VAL A C 1
ATOM 700 O O . VAL A 1 93 ? 8.059 7.354 -3.876 1.00 95.12 93 VAL A O 1
ATOM 703 N N . THR A 1 94 ? 6.241 6.089 -3.505 1.00 94.25 94 THR A N 1
ATOM 704 C CA . THR A 1 94 ? 5.267 6.906 -4.236 1.00 94.25 94 THR A CA 1
ATOM 705 C C . THR A 1 94 ? 3.964 6.924 -3.439 1.00 94.25 94 THR A C 1
ATOM 707 O O . THR A 1 94 ? 3.808 6.104 -2.529 1.00 94.25 94 THR A O 1
ATOM 710 N N . PRO A 1 95 ? 3.010 7.823 -3.728 1.00 95.31 95 PRO A N 1
ATOM 711 C CA . PRO A 1 95 ? 1.732 7.815 -3.035 1.00 95.31 95 PRO A CA 1
ATOM 712 C C . PRO A 1 95 ? 1.027 6.452 -3.119 1.00 95.31 95 PRO A C 1
ATOM 714 O O . PRO A 1 95 ? 1.000 5.813 -4.177 1.00 95.31 95 PRO A O 1
ATOM 717 N N . GLY A 1 96 ? 0.472 5.983 -2.001 1.00 94.81 96 GLY A N 1
ATOM 718 C CA . GLY A 1 96 ? -0.203 4.685 -1.918 1.00 94.81 96 GLY A CA 1
ATOM 719 C C . GLY A 1 96 ? -0.124 4.042 -0.536 1.00 94.81 96 GLY A C 1
ATOM 720 O O . GLY A 1 96 ? 0.437 4.614 0.393 1.00 94.81 96 GLY A O 1
ATOM 721 N N . PHE A 1 97 ? -0.690 2.846 -0.401 1.00 96.38 97 PHE A N 1
ATOM 722 C CA . PHE A 1 97 ? -0.672 2.099 0.856 1.00 96.38 97 PHE A CA 1
ATOM 723 C C . PHE A 1 97 ? 0.658 1.377 1.066 1.00 96.38 97 PHE A C 1
ATOM 725 O O . PHE A 1 97 ? 1.189 0.762 0.141 1.00 96.38 97 PHE A O 1
ATOM 732 N N . TYR A 1 98 ? 1.164 1.432 2.293 1.00 96.88 98 TYR A N 1
ATOM 733 C CA . TYR A 1 98 ? 2.364 0.734 2.736 1.00 96.88 98 TYR A CA 1
ATOM 734 C C . TYR A 1 98 ? 2.098 0.054 4.069 1.00 96.88 98 TYR A C 1
ATOM 736 O O . TYR A 1 98 ? 1.396 0.611 4.913 1.00 96.88 98 TYR A O 1
ATOM 744 N N . TYR A 1 99 ? 2.692 -1.117 4.268 1.00 97.12 99 TYR A N 1
ATOM 745 C CA . TYR A 1 99 ? 2.759 -1.756 5.571 1.00 97.12 99 TYR A CA 1
ATOM 746 C C . TYR A 1 99 ? 4.208 -1.951 6.012 1.00 97.12 99 TYR A C 1
ATOM 748 O O . TYR A 1 99 ? 5.099 -2.084 5.174 1.00 97.12 99 TYR A O 1
ATOM 756 N N . TRP A 1 100 ? 4.455 -1.917 7.317 1.00 97.31 100 TRP A N 1
ATOM 757 C CA . TRP A 1 100 ? 5.783 -2.180 7.865 1.00 97.31 100 TR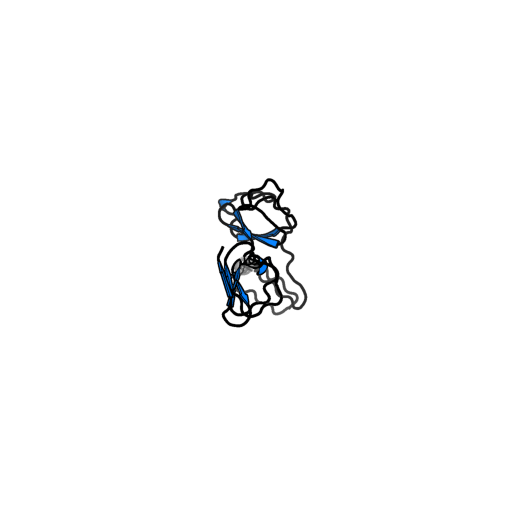P A CA 1
ATOM 758 C C . TRP A 1 100 ? 6.031 -3.684 8.001 1.00 97.31 100 TRP A C 1
ATOM 760 O O . TRP A 1 100 ? 5.212 -4.404 8.579 1.00 97.31 100 TRP A O 1
ATOM 770 N N . GLU A 1 101 ? 7.164 -4.145 7.482 1.00 95.25 101 GLU A N 1
ATOM 771 C CA . GLU A 1 101 ? 7.613 -5.536 7.520 1.00 95.25 101 GLU A CA 1
ATOM 772 C C . GLU A 1 101 ? 9.136 -5.568 7.608 1.00 95.25 101 GLU A C 1
ATOM 774 O O . GLU A 1 101 ? 9.799 -5.131 6.675 1.00 95.25 101 GLU A O 1
ATOM 779 N N . THR A 1 102 ? 9.681 -6.097 8.706 1.00 92.00 102 THR A N 1
ATOM 780 C CA . THR A 1 102 ? 11.113 -6.408 8.888 1.00 92.00 102 THR A CA 1
ATOM 781 C C . THR A 1 102 ? 12.041 -5.333 8.304 1.00 92.00 102 THR A C 1
ATOM 783 O O . THR A 1 102 ? 12.639 -5.507 7.241 1.00 92.00 102 THR A O 1
ATOM 786 N N . ASP A 1 103 ? 12.129 -4.201 9.005 1.00 92.56 103 ASP A N 1
ATOM 787 C CA . ASP A 1 103 ? 13.009 -3.065 8.688 1.00 92.56 103 ASP A CA 1
ATOM 788 C C . ASP A 1 103 ? 12.721 -2.310 7.380 1.00 92.56 103 ASP A C 1
ATOM 790 O O . ASP A 1 103 ? 13.540 -1.508 6.919 1.00 92.56 103 ASP A O 1
ATOM 794 N N . LYS A 1 104 ? 11.543 -2.507 6.779 1.00 95.88 104 LYS A N 1
ATOM 795 C CA . LYS A 1 104 ? 11.135 -1.769 5.579 1.00 95.88 104 LYS A CA 1
ATOM 796 C C . LYS A 1 104 ? 9.626 -1.548 5.485 1.00 95.88 104 LYS A C 1
ATOM 798 O O . LYS A 1 104 ? 8.802 -2.334 5.945 1.00 95.88 104 LYS A O 1
ATOM 803 N N . TRP A 1 105 ? 9.263 -0.488 4.778 1.00 97.25 105 TRP A N 1
ATOM 804 C CA . TRP A 1 105 ? 7.935 -0.275 4.232 1.00 97.25 105 TRP A CA 1
ATOM 805 C C . TRP A 1 105 ? 7.771 -1.083 2.952 1.00 97.25 105 TRP A C 1
ATOM 807 O O . TRP A 1 105 ? 8.493 -0.885 1.972 1.00 97.25 105 TRP A O 1
ATOM 817 N N . VAL A 1 106 ? 6.764 -1.943 2.929 1.00 95.25 106 VAL A N 1
ATOM 818 C CA . VAL A 1 106 ? 6.351 -2.693 1.749 1.00 95.25 106 VAL A CA 1
ATOM 819 C C . VAL A 1 106 ? 5.093 -2.056 1.190 1.00 95.25 106 VAL A C 1
ATOM 821 O O . VAL A 1 106 ? 4.117 -1.835 1.905 1.00 95.25 106 VAL A O 1
ATOM 824 N N . ARG A 1 107 ? 5.111 -1.722 -0.101 1.00 93.62 107 ARG A N 1
ATOM 825 C CA . ARG A 1 107 ? 3.935 -1.160 -0.765 1.00 93.62 107 ARG A CA 1
ATOM 826 C C . ARG A 1 107 ? 2.884 -2.250 -0.939 1.00 93.62 107 ARG A C 1
ATOM 828 O O . ARG A 1 107 ? 3.183 -3.318 -1.468 1.00 93.62 107 ARG A O 1
ATOM 835 N N . VAL A 1 108 ? 1.643 -1.961 -0.563 1.00 92.94 108 VAL A N 1
ATOM 836 C CA . VAL A 1 108 ? 0.501 -2.798 -0.941 1.00 92.94 108 VAL A CA 1
ATOM 837 C C . VAL A 1 108 ? 0.280 -2.579 -2.437 1.00 92.94 108 VAL A C 1
ATOM 839 O O . VAL A 1 108 ? -0.076 -1.482 -2.866 1.00 92.94 108 VAL A O 1
ATOM 842 N N . MET A 1 109 ? 0.605 -3.609 -3.215 1.00 79.06 109 MET A N 1
ATOM 843 C CA . MET A 1 109 ? 0.715 -3.608 -4.675 1.00 79.06 109 MET A CA 1
ATOM 844 C C . MET A 1 109 ? -0.364 -2.776 -5.387 1.00 79.06 109 MET A C 1
ATOM 846 O O . MET A 1 109 ? -1.561 -2.990 -5.199 1.00 79.06 109 MET A O 1
ATOM 850 N N . ASN A 1 110 ? 0.061 -1.876 -6.278 1.00 66.88 110 ASN A N 1
ATOM 851 C CA . ASN A 1 110 ? -0.807 -1.307 -7.305 1.00 66.88 110 ASN A CA 1
ATOM 852 C C . ASN A 1 110 ? -0.741 -2.224 -8.545 1.00 66.88 110 ASN A C 1
ATOM 854 O O . ASN A 1 110 ? 0.356 -2.666 -8.880 1.00 66.88 110 ASN A O 1
ATOM 858 N N . PRO A 1 111 ? -1.836 -2.503 -9.276 1.00 59.91 111 PRO A N 1
ATOM 859 C CA . PRO A 1 111 ? -1.777 -3.243 -10.545 1.00 59.91 111 PRO A CA 1
ATOM 860 C C . PRO A 1 111 ? -0.767 -2.673 -11.553 1.00 59.91 111 PRO A C 1
ATOM 862 O O . PRO A 1 111 ? -0.244 -3.397 -12.392 1.00 59.91 111 PRO A O 1
ATOM 865 N N . ASN A 1 112 ? -0.450 -1.381 -11.440 1.00 61.72 112 ASN A N 1
ATOM 866 C CA . ASN A 1 112 ? 0.584 -0.726 -12.232 1.00 61.72 112 ASN A CA 1
ATOM 867 C C . ASN A 1 112 ? 2.026 -1.040 -11.783 1.00 61.72 112 ASN A C 1
ATOM 869 O O . ASN A 1 112 ? 2.948 -0.605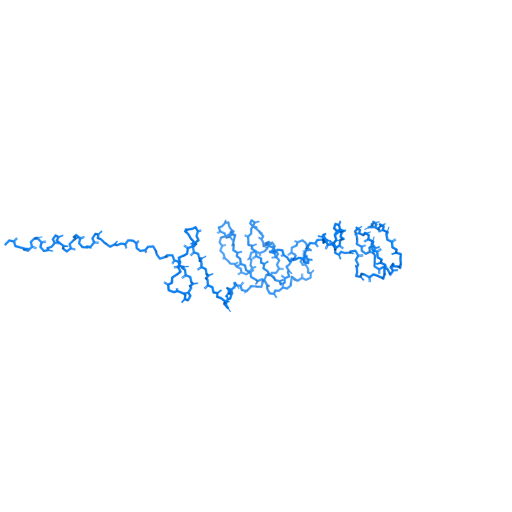 -12.462 1.00 61.72 112 ASN A O 1
ATOM 873 N N . ASP A 1 113 ? 2.256 -1.730 -10.666 1.00 62.88 113 ASP A N 1
ATOM 874 C CA . ASP A 1 113 ? 3.592 -2.149 -10.201 1.00 62.88 113 ASP A CA 1
ATOM 875 C C . ASP A 1 113 ? 3.968 -3.554 -10.688 1.00 62.88 113 ASP A C 1
ATOM 877 O O . ASP A 1 113 ? 5.107 -3.982 -10.514 1.00 62.88 113 ASP A O 1
ATOM 881 N N . GLN A 1 114 ? 3.020 -4.280 -11.290 1.00 64.31 114 GLN A N 1
ATOM 882 C CA . GLN A 1 114 ? 3.305 -5.542 -11.956 1.00 64.31 114 GLN A CA 1
ATOM 883 C C . GLN A 1 114 ? 4.029 -5.254 -13.267 1.00 64.31 114 GLN A C 1
ATOM 885 O O . GLN A 1 114 ? 3.474 -4.619 -14.165 1.00 64.31 114 GLN A O 1
ATOM 890 N N . ASP A 1 115 ? 5.273 -5.718 -13.364 1.00 60.75 115 ASP A N 1
ATOM 891 C CA . ASP A 1 115 ? 6.036 -5.622 -14.604 1.00 60.75 115 ASP A CA 1
ATOM 892 C C . ASP A 1 115 ? 5.364 -6.464 -15.697 1.00 60.75 115 ASP A C 1
ATOM 894 O O . ASP A 1 115 ? 5.160 -5.979 -16.800 1.00 60.75 115 ASP A O 1
ATOM 898 N N . LEU A 1 116 ? 4.871 -7.665 -15.373 1.00 68.06 116 LEU A N 1
ATOM 899 C CA . LEU A 1 116 ? 4.080 -8.488 -16.290 1.00 68.06 116 LEU A CA 1
ATOM 900 C C . LEU A 1 116 ? 2.581 -8.267 -16.071 1.00 68.06 116 LEU A C 1
ATOM 902 O O . LEU A 1 116 ? 2.039 -8.635 -15.031 1.00 68.06 116 LEU A O 1
ATOM 906 N N . ARG A 1 117 ? 1.883 -7.728 -17.076 1.00 67.44 117 ARG A N 1
ATOM 907 C CA . ARG A 1 117 ? 0.412 -7.640 -17.067 1.00 67.44 117 ARG A CA 1
ATOM 908 C C . ARG A 1 117 ? -0.214 -8.551 -18.116 1.00 67.44 117 ARG A C 1
ATOM 910 O O . ARG A 1 117 ? 0.282 -8.630 -19.241 1.00 67.44 117 ARG A O 1
ATOM 917 N N . LEU A 1 118 ? -1.334 -9.181 -17.762 1.00 62.56 118 LEU A N 1
ATOM 918 C CA . LEU A 1 118 ? -2.175 -9.919 -18.704 1.00 62.56 118 LEU A CA 1
ATOM 919 C C . LEU A 1 118 ? -2.857 -8.935 -19.674 1.00 62.56 118 LEU A C 1
ATOM 921 O O . LEU A 1 118 ? -3.450 -7.943 -19.246 1.00 62.56 118 LEU A O 1
ATOM 925 N N . VAL A 1 119 ? -2.799 -9.211 -20.976 1.00 63.12 119 VAL A N 1
ATOM 926 C CA . VAL A 1 119 ? -3.478 -8.446 -22.029 1.00 63.12 119 VAL A CA 1
ATOM 927 C C . VAL A 1 119 ? -4.349 -9.392 -22.855 1.00 63.12 119 VAL A C 1
ATOM 929 O O . VAL A 1 119 ? -3.855 -10.255 -23.578 1.00 63.12 119 VAL A O 1
ATOM 932 N N . GLY A 1 120 ? -5.670 -9.237 -22.758 1.00 62.62 120 GLY A N 1
ATOM 933 C CA . GLY A 1 120 ? -6.609 -10.161 -23.399 1.00 62.62 120 GLY A CA 1
ATOM 934 C C . GLY A 1 120 ? -6.525 -11.570 -22.798 1.00 62.62 120 GLY A C 1
ATOM 935 O O . GLY A 1 120 ? -6.406 -11.725 -21.585 1.00 62.62 120 GLY A O 1
ATOM 936 N N . THR A 1 121 ? -6.593 -12.602 -23.639 1.00 48.94 121 THR A N 1
ATOM 937 C CA . THR A 1 121 ? -6.506 -14.006 -23.212 1.00 48.94 121 THR A CA 1
ATOM 938 C C . THR A 1 121 ? -5.074 -14.515 -23.384 1.00 48.94 121 THR A C 1
ATOM 940 O O . THR A 1 121 ? -4.581 -14.590 -24.502 1.00 48.94 121 THR A O 1
ATOM 943 N N . ASN A 1 122 ? -4.421 -14.888 -22.280 1.00 49.06 122 ASN A N 1
ATOM 944 C CA . ASN A 1 122 ? -3.100 -15.538 -22.226 1.00 49.06 122 ASN A CA 1
ATOM 945 C C . ASN A 1 122 ? -1.874 -14.743 -22.737 1.00 49.06 122 ASN A C 1
ATOM 947 O O . ASN A 1 122 ? -0.787 -15.316 -22.775 1.00 49.06 122 ASN A O 1
ATOM 951 N N . ASN A 1 123 ? -1.971 -13.444 -23.052 1.00 49.78 123 ASN A N 1
ATOM 952 C CA . ASN A 1 123 ? -0.786 -12.646 -23.419 1.00 49.78 123 ASN A CA 1
ATOM 953 C C . ASN A 1 123 ? -0.218 -11.896 -22.210 1.00 49.78 123 ASN A C 1
ATOM 955 O O . ASN A 1 123 ? -0.978 -11.285 -21.465 1.00 49.78 123 ASN A O 1
ATOM 959 N N . HIS A 1 124 ? 1.106 -11.887 -22.048 1.00 66.44 124 HIS A N 1
ATOM 960 C CA . HIS A 1 124 ? 1.806 -11.155 -20.987 1.00 66.44 124 HIS A CA 1
ATOM 961 C C . HIS A 1 124 ? 2.818 -10.191 -21.625 1.00 66.44 124 HIS A C 1
ATOM 963 O O . HIS A 1 124 ? 3.595 -10.607 -22.481 1.00 66.44 124 HIS A O 1
ATOM 969 N N . ILE A 1 125 ? 2.792 -8.910 -21.245 1.00 65.38 125 ILE A N 1
ATOM 970 C CA . ILE A 1 125 ? 3.695 -7.863 -21.769 1.00 65.38 125 ILE A CA 1
ATOM 971 C C . ILE A 1 125 ? 4.365 -7.151 -20.586 1.00 65.38 125 ILE A C 1
ATOM 973 O O . ILE A 1 125 ? 3.691 -6.928 -19.574 1.00 65.38 125 ILE A O 1
ATOM 977 N N . THR A 1 126 ? 5.653 -6.788 -20.709 1.00 61.88 126 THR A N 1
ATOM 978 C CA . THR A 1 126 ? 6.346 -5.970 -19.697 1.00 61.88 126 THR A CA 1
ATOM 979 C C . THR A 1 126 ? 5.823 -4.528 -19.706 1.00 61.88 126 THR A C 1
ATOM 981 O O . THR A 1 126 ? 5.530 -3.970 -20.767 1.00 61.88 126 THR A O 1
ATOM 984 N N . LYS A 1 127 ? 5.709 -3.868 -18.551 1.00 56.88 127 LYS A N 1
ATOM 985 C CA . LYS A 1 127 ? 5.241 -2.470 -18.462 1.00 56.88 127 LYS A CA 1
ATOM 986 C C . LYS A 1 127 ? 6.123 -1.515 -19.280 1.00 56.88 127 LYS A C 1
ATOM 988 O O . LYS A 1 127 ? 5.630 -0.532 -19.836 1.00 56.88 127 LYS A O 1
ATOM 993 N N . ASP A 1 128 ? 7.402 -1.858 -19.401 1.00 53.78 128 ASP A N 1
ATOM 994 C CA . ASP A 1 128 ? 8.433 -1.090 -20.100 1.00 53.78 128 ASP A CA 1
ATOM 995 C C . ASP A 1 128 ? 8.511 -1.360 -21.615 1.00 53.78 128 ASP A C 1
ATOM 997 O O . ASP A 1 128 ? 9.330 -0.748 -22.308 1.00 53.78 128 ASP A O 1
ATOM 1001 N N . ALA A 1 129 ? 7.666 -2.245 -22.159 1.00 53.88 129 ALA A N 1
ATOM 1002 C CA . ALA A 1 129 ? 7.678 -2.588 -23.582 1.00 53.88 129 ALA A CA 1
ATOM 1003 C C . ALA A 1 129 ? 7.260 -1.427 -24.512 1.00 53.88 129 ALA A C 1
ATOM 1005 O O . ALA A 1 129 ? 7.547 -1.483 -25.706 1.00 53.88 129 ALA A O 1
ATOM 1006 N N . GLY A 1 130 ? 6.647 -0.358 -23.987 1.00 51.09 130 GLY A N 1
ATOM 1007 C CA . GLY A 1 130 ? 6.251 0.834 -24.747 1.00 51.09 130 GLY A CA 1
ATOM 1008 C C . GLY A 1 130 ? 4.734 1.008 -24.880 1.00 51.09 130 GLY A C 1
ATOM 1009 O O . GLY A 1 130 ? 3.950 0.064 -24.775 1.00 51.09 130 GLY A O 1
ATOM 1010 N N . VAL A 1 131 ? 4.305 2.254 -25.088 1.00 50.34 131 VAL A N 1
ATOM 1011 C CA . VAL A 1 131 ? 2.896 2.636 -25.255 1.00 50.34 131 VAL A CA 1
ATOM 1012 C C . VAL A 1 131 ? 2.514 2.491 -26.733 1.00 50.34 131 VAL A C 1
ATOM 1014 O O . VAL A 1 131 ? 2.625 3.442 -27.489 1.00 50.34 131 VAL A O 1
ATOM 1017 N N . GLY A 1 132 ? 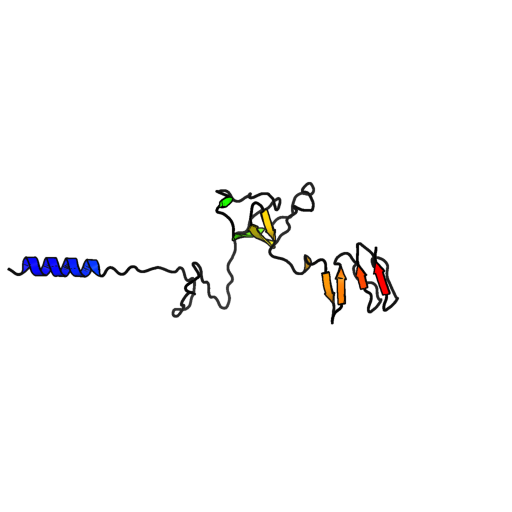2.109 1.282 -27.133 1.00 49.41 132 GLY A N 1
ATOM 1018 C CA . GLY A 1 132 ? 1.276 0.971 -28.310 1.00 49.41 132 GLY A CA 1
ATOM 1019 C C . GLY A 1 132 ? 1.537 1.711 -29.637 1.00 49.41 132 GLY A C 1
ATOM 1020 O O . GLY A 1 132 ? 1.034 2.811 -29.854 1.00 49.41 132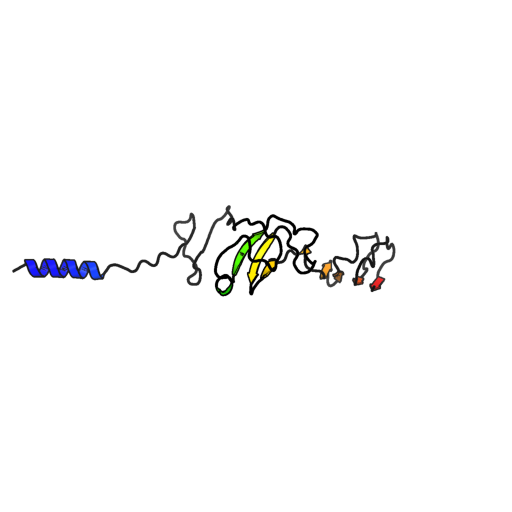 GLY A O 1
ATOM 1021 N N . GLY A 1 133 ? 2.181 1.025 -30.588 1.00 52.75 133 GLY A N 1
ATOM 1022 C CA . GLY A 1 133 ? 1.977 1.250 -32.029 1.00 52.75 133 GLY A CA 1
ATOM 1023 C C . GLY A 1 133 ? 0.679 0.594 -32.543 1.00 52.75 133 GLY A C 1
ATOM 1024 O O . GLY A 1 133 ? -0.017 -0.081 -31.792 1.00 52.75 133 GLY A O 1
ATOM 1025 N N . THR A 1 134 ? 0.342 0.771 -33.825 1.00 54.06 134 THR A N 1
ATOM 1026 C CA . THR A 1 134 ? -0.917 0.285 -34.439 1.00 54.06 134 THR A CA 1
ATOM 1027 C C . THR A 1 134 ? -0.931 -1.207 -34.827 1.00 54.06 134 THR A C 1
ATOM 1029 O O . THR A 1 134 ? -1.883 -1.659 -35.459 1.00 54.06 134 THR A O 1
ATOM 1032 N N . GLY A 1 135 ? 0.104 -1.977 -34.477 1.00 58.62 135 GLY A N 1
ATOM 1033 C CA . GLY A 1 135 ? 0.204 -3.420 -34.731 1.00 58.62 135 GLY A CA 1
ATOM 1034 C C . GLY A 1 135 ? -0.598 -4.279 -33.743 1.00 58.62 135 GLY A C 1
ATOM 1035 O O . GLY A 1 135 ? -0.860 -3.870 -32.613 1.00 58.62 135 GLY A O 1
ATOM 1036 N N . SER A 1 136 ? -0.980 -5.489 -34.160 1.00 61.75 136 SER A N 1
ATOM 1037 C CA . SER A 1 136 ? -1.800 -6.435 -33.382 1.00 61.75 136 SER A CA 1
ATOM 1038 C C . SER A 1 136 ? -1.020 -7.696 -32.982 1.00 61.75 136 SER A C 1
ATOM 1040 O O . SER A 1 136 ? -0.202 -8.179 -33.756 1.00 61.75 136 SER A O 1
ATOM 1042 N N . SER A 1 137 ? -1.311 -8.279 -31.814 1.00 65.44 137 SER A N 1
ATOM 1043 C CA . SER A 1 137 ? -0.772 -9.591 -31.385 1.00 65.44 137 SER A CA 1
ATOM 1044 C C . SER A 1 137 ? 0.758 -9.675 -31.201 1.00 65.44 137 SER A C 1
ATOM 1046 O O . SER A 1 137 ? 1.344 -10.736 -31.382 1.00 65.44 137 SER A O 1
ATOM 1048 N N . ASN A 1 138 ? 1.426 -8.581 -30.822 1.00 70.31 138 ASN A N 1
ATOM 1049 C CA . ASN A 1 138 ? 2.876 -8.574 -30.570 1.00 70.31 138 ASN A CA 1
ATOM 1050 C C . ASN A 1 138 ? 3.212 -8.898 -29.095 1.00 70.31 138 ASN A C 1
ATOM 1052 O O . ASN A 1 138 ? 2.508 -8.453 -28.186 1.00 70.31 138 ASN A O 1
ATOM 1056 N N . ILE A 1 139 ? 4.318 -9.610 -28.853 1.00 72.12 139 ILE A N 1
ATOM 1057 C CA . ILE A 1 139 ? 4.907 -9.874 -27.527 1.00 72.12 139 ILE A CA 1
ATOM 1058 C C . ILE A 1 139 ? 6.227 -9.107 -27.425 1.00 72.12 139 ILE A C 1
ATOM 1060 O O . ILE A 1 139 ? 7.067 -9.201 -28.318 1.00 72.12 139 ILE A O 1
ATOM 1064 N N . ALA A 1 140 ? 6.440 -8.379 -26.329 1.00 70.00 140 ALA A N 1
ATOM 1065 C CA . ALA A 1 140 ? 7.699 -7.689 -26.078 1.00 70.00 140 ALA A CA 1
ATOM 1066 C C . ALA A 1 140 ? 8.185 -7.880 -24.643 1.00 70.00 140 ALA A C 1
ATOM 1068 O O . ALA A 1 140 ? 7.411 -7.742 -23.693 1.00 70.00 140 ALA A O 1
ATOM 1069 N N . ILE A 1 141 ? 9.472 -8.207 -24.515 1.00 70.94 141 ILE A N 1
ATOM 1070 C CA . ILE A 1 141 ? 10.150 -8.481 -23.246 1.00 70.94 141 ILE A CA 1
ATOM 1071 C C . ILE A 1 141 ? 11.413 -7.628 -23.186 1.00 70.94 141 ILE A C 1
ATOM 1073 O O . ILE A 1 141 ? 12.342 -7.871 -23.951 1.00 70.94 141 ILE A O 1
ATOM 1077 N N . GLY A 1 142 ? 11.426 -6.644 -22.282 1.00 59.84 142 GLY A N 1
ATOM 1078 C CA . GLY A 1 142 ? 12.552 -5.736 -22.034 1.00 59.84 142 GLY A CA 1
ATOM 1079 C C . GLY A 1 142 ? 12.305 -4.278 -22.465 1.00 59.84 142 GLY A C 1
ATOM 1080 O O . GLY A 1 142 ? 11.239 -3.943 -22.992 1.00 59.84 142 GLY A O 1
ATOM 1081 N N . LYS A 1 143 ? 13.234 -3.371 -22.127 1.00 63.00 143 LYS A N 1
ATOM 1082 C CA . LYS A 1 143 ? 12.988 -1.915 -22.117 1.00 63.00 143 LYS A CA 1
ATOM 1083 C C . LYS A 1 143 ? 12.939 -1.340 -23.534 1.00 63.00 143 LYS A C 1
ATOM 1085 O O . LYS A 1 143 ? 13.926 -1.385 -24.257 1.00 63.00 143 LYS A O 1
ATOM 1090 N N . SER A 1 144 ? 11.830 -0.687 -23.885 1.00 63.97 144 SER A N 1
ATOM 1091 C CA . SER A 1 144 ? 11.644 0.041 -25.155 1.00 63.97 144 SER A CA 1
ATOM 1092 C C . SER A 1 144 ? 11.594 -0.815 -26.433 1.00 63.97 144 SER A C 1
ATOM 1094 O O . SER A 1 144 ? 11.674 -0.255 -27.527 1.00 63.97 144 SER A O 1
ATOM 1096 N N . ASN A 1 145 ? 11.397 -2.134 -26.337 1.00 63.44 145 ASN A N 1
ATOM 1097 C CA . ASN A 1 145 ? 11.395 -3.036 -27.501 1.00 63.44 145 ASN A CA 1
ATOM 1098 C C . ASN A 1 145 ? 10.257 -2.808 -28.516 1.00 63.44 145 ASN A C 1
ATOM 1100 O O . ASN A 1 145 ? 10.359 -3.278 -29.646 1.00 63.44 145 ASN A O 1
ATOM 1104 N N . LEU A 1 146 ? 9.210 -2.048 -28.160 1.00 63.22 146 LEU A N 1
ATOM 1105 C CA . LEU A 1 146 ? 8.157 -1.566 -29.073 1.00 63.22 146 LEU A CA 1
ATOM 1106 C C . LEU A 1 146 ? 7.959 -0.041 -28.993 1.00 63.22 146 LEU A C 1
ATOM 1108 O O . LEU A 1 146 ? 6.870 0.469 -29.250 1.00 63.22 146 LEU A O 1
ATOM 1112 N N . ASN A 1 147 ? 8.998 0.715 -28.627 1.00 63.22 147 ASN A N 1
ATOM 1113 C CA . ASN A 1 147 ? 8.915 2.180 -28.550 1.00 63.22 147 ASN A CA 1
ATOM 1114 C C . ASN A 1 147 ? 8.832 2.859 -29.939 1.00 63.22 147 ASN A C 1
ATOM 1116 O O . ASN A 1 147 ? 8.473 4.029 -30.040 1.00 63.22 147 ASN A O 1
ATOM 1120 N N . ALA A 1 148 ? 9.153 2.135 -31.017 1.00 60.56 148 ALA A N 1
ATOM 1121 C CA . ALA A 1 148 ? 8.893 2.559 -32.392 1.00 60.56 148 ALA A CA 1
ATOM 1122 C C . ALA A 1 148 ? 7.571 1.953 -32.896 1.00 60.56 148 ALA A C 1
ATOM 1124 O O . ALA A 1 148 ? 7.256 0.807 -32.581 1.00 60.56 148 ALA A O 1
ATOM 1125 N N . ILE A 1 149 ? 6.806 2.711 -33.694 1.00 55.62 149 ILE A N 1
ATOM 1126 C CA . ILE A 1 149 ? 5.517 2.281 -34.263 1.00 55.62 149 ILE A CA 1
ATOM 1127 C C . ILE A 1 149 ? 5.713 0.974 -35.043 1.00 55.62 149 ILE A C 1
ATOM 1129 O O . ILE A 1 149 ? 6.245 0.981 -36.151 1.00 55.62 149 ILE A O 1
ATOM 1133 N N . THR A 1 150 ? 5.246 -0.148 -34.495 1.00 61.03 150 THR A N 1
ATOM 1134 C CA . THR A 1 150 ? 5.132 -1.389 -35.263 1.00 61.03 150 THR A CA 1
ATOM 1135 C C . THR A 1 150 ? 3.795 -1.381 -35.988 1.00 61.03 150 THR A C 1
ATOM 1137 O O . THR A 1 150 ? 2.756 -1.316 -35.334 1.00 61.03 150 THR A O 1
ATOM 1140 N N . THR A 1 151 ? 3.800 -1.467 -37.315 1.00 63.88 151 THR A N 1
ATOM 1141 C CA . THR A 1 151 ? 2.595 -1.774 -38.110 1.00 63.88 151 THR A CA 1
ATOM 1142 C C . THR A 1 151 ? 2.435 -3.278 -38.364 1.00 63.88 151 THR A C 1
ATOM 1144 O O . THR A 1 151 ? 1.416 -3.697 -38.903 1.00 63.88 151 THR A O 1
ATOM 1147 N N . GLY A 1 152 ? 3.429 -4.092 -37.983 1.00 64.94 152 GLY A N 1
ATOM 1148 C CA . GLY A 1 152 ? 3.404 -5.549 -38.120 1.00 64.94 152 GLY A CA 1
ATOM 1149 C C . GLY A 1 152 ? 2.538 -6.244 -37.064 1.00 64.94 152 GLY A C 1
ATOM 1150 O O . GLY A 1 152 ? 2.351 -5.721 -35.959 1.00 64.94 152 GLY A O 1
ATOM 1151 N N . SER A 1 153 ? 2.041 -7.434 -37.412 1.00 70.50 153 SER A N 1
ATOM 1152 C CA . SER A 1 153 ? 1.335 -8.348 -36.509 1.00 70.50 153 SER A CA 1
ATOM 1153 C C . SER A 1 153 ? 2.209 -9.537 -36.094 1.00 70.50 153 SER A C 1
ATOM 1155 O O . SER A 1 153 ? 3.166 -9.864 -36.794 1.00 70.50 153 SER A O 1
ATOM 1157 N N . ASP A 1 154 ? 1.874 -10.169 -34.966 1.00 73.19 154 ASP A N 1
ATOM 1158 C CA . ASP A 1 154 ? 2.418 -11.469 -34.523 1.00 73.19 154 ASP A CA 1
ATOM 1159 C C . ASP A 1 154 ? 3.947 -11.513 -34.302 1.00 73.19 154 ASP A C 1
ATOM 1161 O O . ASP A 1 154 ? 4.599 -12.538 -34.504 1.00 73.19 154 ASP A O 1
ATOM 1165 N N . ASN A 1 155 ? 4.547 -10.398 -33.874 1.00 72.81 155 ASN A N 1
ATOM 1166 C CA . ASN A 1 155 ? 5.991 -10.292 -33.641 1.00 72.81 155 ASN A CA 1
ATOM 1167 C C . ASN A 1 155 ? 6.384 -10.628 -32.197 1.00 72.81 155 ASN A C 1
ATOM 1169 O O . ASN A 1 155 ? 5.640 -10.355 -31.254 1.00 72.81 155 ASN A O 1
ATOM 1173 N N . ILE A 1 156 ? 7.613 -11.126 -32.022 1.00 77.88 156 ILE A N 1
ATOM 1174 C CA . ILE A 1 156 ? 8.277 -11.276 -30.721 1.00 77.88 156 ILE A CA 1
ATOM 1175 C C . ILE A 1 156 ? 9.499 -10.351 -30.697 1.00 77.88 156 ILE A C 1
ATOM 1177 O O . ILE A 1 156 ? 10.421 -10.528 -31.491 1.00 77.88 156 ILE A O 1
ATOM 1181 N N . ALA A 1 157 ? 9.511 -9.374 -29.788 1.00 71.56 157 ALA A N 1
ATOM 1182 C CA . ALA A 1 157 ? 10.628 -8.455 -29.577 1.00 71.56 157 ALA A CA 1
ATOM 1183 C C . ALA A 1 157 ? 11.291 -8.713 -28.212 1.00 71.56 157 ALA A C 1
ATOM 1185 O O . ALA A 1 157 ? 10.625 -8.728 -27.176 1.00 71.56 157 ALA A O 1
ATOM 1186 N N . ILE A 1 158 ? 12.605 -8.932 -28.208 1.00 71.69 158 ILE A N 1
ATOM 1187 C CA . ILE A 1 158 ? 13.392 -9.271 -27.013 1.00 71.69 158 ILE A CA 1
ATOM 1188 C C . ILE A 1 158 ? 14.661 -8.413 -27.034 1.00 71.69 158 ILE A C 1
ATOM 1190 O O . ILE A 1 158 ? 15.379 -8.441 -28.035 1.00 71.69 158 ILE A O 1
ATOM 1194 N N . GLY A 1 159 ? 14.931 -7.664 -25.961 1.00 62.97 159 GLY A N 1
ATOM 1195 C CA . GLY A 1 159 ? 16.028 -6.684 -25.900 1.00 62.97 159 GLY A CA 1
ATOM 1196 C C . GLY A 1 159 ? 16.164 -5.948 -24.575 1.00 62.97 159 GLY A C 1
ATOM 1197 O O . GLY A 1 159 ? 15.131 -5.725 -23.909 1.00 62.97 159 GLY A O 1
#

Radius of gyration: 28.23 Å; chains: 1; bounding box: 49×28×102 Å

Secondary structure (DSSP, 8-state):
--HHHHHHHHHHHHTT-------EEEES-SS----TT-SEEEE-SS----PPEE--S-TT--TT--S-GGG-TT-EEEE--PPPTTS-GGG---SEEEEEETTEEEE---GGG-SEEEETTTEEEEGGG-S--S-SS-EEESTTTT-S----SS-EEE-